Protein AF-A0A512NCM9-F1 (afdb_monomer)

Secondary structure (DSSP, 8-state):
-------HHHHHHHHHHHHHSPP-HHHHHHHHHHHHT------TTSHHHHHHHHHTEEEEEETTEEEEEE---TTT-HHHHHHTSPTT-------HHHHHHHHHHHHHHHTPPPPPGGGTTTTTT-

Sequence (126 aa):
MSTLTTGPSTLASLADRCLVEAPSRALDVEIYCALHGIEDGNDLASPALAEARAKGEMLIVEPGLWGWVEVPPFTGVLKYAKSLLPDGVYTISSDPRIVCAAALRALALTDAPPLPYLSLRSEQWG

Structure (mmCIF, N/CA/C/O backbone):
data_AF-A0A512NCM9-F1
#
_entry.id   AF-A0A512NCM9-F1
#
loop_
_atom_site.group_PDB
_atom_site.id
_atom_site.type_symbol
_atom_site.label_atom_id
_atom_site.label_alt_id
_atom_site.label_comp_id
_atom_site.label_asym_id
_atom_site.label_entity_id
_atom_site.label_seq_id
_atom_site.pdbx_PDB_ins_code
_atom_site.Cartn_x
_atom_site.Cartn_y
_atom_site.Cartn_z
_atom_site.occupancy
_atom_site.B_iso_or_equiv
_atom_site.auth_seq_id
_atom_site.auth_comp_id
_atom_site.auth_asym_id
_atom_site.auth_atom_id
_atom_site.pdbx_PDB_model_num
ATOM 1 N N . MET A 1 1 ? 14.734 -16.802 -7.940 1.00 31.59 1 MET A N 1
ATOM 2 C CA . MET A 1 1 ? 13.265 -16.677 -7.956 1.00 31.59 1 MET A CA 1
ATOM 3 C C . MET A 1 1 ? 12.790 -16.856 -6.531 1.00 31.59 1 MET A C 1
ATOM 5 O O . MET A 1 1 ? 12.636 -17.985 -6.084 1.00 31.59 1 MET A O 1
ATOM 9 N N . SER A 1 2 ? 12.692 -15.760 -5.784 1.00 28.75 2 SER A N 1
ATOM 10 C CA . SER A 1 2 ? 12.104 -15.792 -4.448 1.00 28.75 2 SER A CA 1
ATOM 11 C C . SER A 1 2 ? 10.614 -15.576 -4.628 1.00 28.75 2 SER A C 1
ATOM 13 O O . SER A 1 2 ? 10.197 -14.488 -5.000 1.00 28.75 2 SER A O 1
ATOM 15 N N . THR A 1 3 ? 9.826 -16.623 -4.413 1.00 35.81 3 THR A N 1
ATOM 16 C CA . THR A 1 3 ? 8.384 -16.501 -4.215 1.00 35.81 3 THR A CA 1
ATOM 17 C C . THR A 1 3 ? 8.175 -15.622 -2.986 1.00 35.81 3 THR A C 1
ATOM 19 O O . THR A 1 3 ? 8.351 -16.088 -1.859 1.00 35.81 3 THR A O 1
ATOM 22 N N . LEU A 1 4 ? 7.881 -14.336 -3.184 1.00 43.84 4 LEU A N 1
ATOM 23 C CA . LEU A 1 4 ? 7.370 -13.488 -2.115 1.00 43.84 4 LEU A CA 1
ATOM 24 C C . LEU A 1 4 ? 5.949 -13.962 -1.842 1.00 43.84 4 LEU A C 1
ATOM 26 O O . LEU A 1 4 ? 4.990 -13.540 -2.477 1.00 43.84 4 LEU A O 1
ATOM 30 N N . THR A 1 5 ? 5.854 -14.929 -0.937 1.00 42.22 5 THR A N 1
ATOM 31 C CA . THR A 1 5 ? 4.605 -15.428 -0.389 1.00 42.22 5 THR A CA 1
ATOM 32 C C . THR A 1 5 ? 3.799 -14.225 0.086 1.00 42.22 5 THR A C 1
ATOM 34 O O . THR A 1 5 ? 4.205 -13.520 1.014 1.00 42.22 5 THR A O 1
ATOM 37 N N . THR A 1 6 ? 2.663 -13.974 -0.554 1.00 49.72 6 THR A N 1
ATOM 38 C CA . THR A 1 6 ? 1.621 -13.060 -0.085 1.00 49.72 6 THR A CA 1
ATOM 39 C C . THR A 1 6 ? 0.981 -13.691 1.153 1.00 49.72 6 THR A C 1
ATOM 41 O O . THR A 1 6 ? -0.112 -14.237 1.118 1.00 49.72 6 THR A O 1
ATOM 44 N N . GLY A 1 7 ? 1.750 -13.765 2.238 1.00 52.09 7 GLY A N 1
ATOM 45 C CA . GLY A 1 7 ? 1.312 -14.305 3.513 1.00 52.09 7 GLY A CA 1
ATOM 46 C C . GLY A 1 7 ? 0.788 -13.196 4.426 1.00 52.09 7 GLY A C 1
ATOM 47 O O . GLY A 1 7 ? 1.162 -12.030 4.255 1.00 52.09 7 GLY A O 1
ATOM 48 N N . PRO A 1 8 ? 0.007 -13.542 5.462 1.00 58.00 8 PRO A N 1
ATOM 49 C CA . PRO A 1 8 ? -0.424 -12.604 6.504 1.00 58.00 8 PRO A CA 1
ATOM 50 C C . PRO A 1 8 ? 0.753 -11.872 7.181 1.00 58.00 8 PRO A C 1
ATOM 52 O O . PRO A 1 8 ? 0.603 -10.747 7.662 1.00 58.00 8 PRO A O 1
ATOM 55 N N . SER A 1 9 ? 1.959 -12.455 7.149 1.00 66.50 9 SER A N 1
ATOM 56 C CA . SER A 1 9 ? 3.206 -11.822 7.598 1.00 66.50 9 SER A CA 1
ATOM 57 C C . SER A 1 9 ? 3.593 -10.573 6.793 1.00 66.50 9 SER A C 1
ATOM 59 O O . SER A 1 9 ? 4.146 -9.633 7.364 1.00 66.50 9 SER A O 1
ATOM 61 N N . THR A 1 10 ? 3.283 -10.527 5.496 1.00 86.00 10 THR A N 1
ATOM 62 C CA . THR A 1 10 ? 3.626 -9.404 4.612 1.00 86.00 10 THR A CA 1
ATOM 63 C C . THR A 1 10 ? 2.728 -8.197 4.879 1.00 86.00 10 THR A C 1
ATOM 65 O O . THR A 1 10 ? 3.229 -7.087 5.054 1.00 86.00 10 THR A O 1
ATOM 68 N N . LEU A 1 11 ? 1.410 -8.401 5.002 1.00 92.06 11 LEU A N 1
ATOM 69 C CA . LEU A 1 11 ? 0.463 -7.320 5.310 1.00 92.06 11 LEU A CA 1
ATOM 70 C C . LEU A 1 11 ? 0.702 -6.730 6.708 1.00 92.06 11 LEU A C 1
ATOM 72 O O . LEU A 1 11 ? 0.671 -5.511 6.872 1.00 92.06 11 LEU A O 1
ATOM 76 N N . ALA A 1 12 ? 1.011 -7.572 7.701 1.00 91.81 12 ALA A N 1
ATOM 77 C CA . ALA A 1 12 ? 1.374 -7.105 9.038 1.00 91.81 12 ALA A CA 1
ATOM 78 C C . ALA A 1 12 ? 2.652 -6.245 9.021 1.00 91.81 12 ALA A C 1
ATOM 80 O O . ALA A 1 12 ? 2.682 -5.178 9.633 1.00 91.81 12 ALA A O 1
ATOM 81 N N . SER A 1 13 ? 3.678 -6.658 8.267 1.00 94.50 13 SER A N 1
ATOM 82 C CA . SER A 1 13 ? 4.915 -5.882 8.122 1.00 94.50 13 SER A CA 1
ATOM 83 C C . SER A 1 13 ? 4.686 -4.537 7.421 1.00 94.50 13 SER A C 1
ATOM 85 O O . SER A 1 13 ? 5.215 -3.515 7.861 1.00 94.50 13 SER A O 1
ATOM 87 N N . LEU A 1 14 ? 3.857 -4.500 6.373 1.00 96.38 14 LEU A N 1
ATOM 88 C CA . LEU A 1 14 ? 3.483 -3.252 5.700 1.00 96.38 14 LEU A CA 1
ATOM 89 C C . LEU A 1 14 ? 2.677 -2.326 6.618 1.00 96.38 14 LEU A C 1
ATOM 91 O O . LEU A 1 14 ? 2.897 -1.116 6.612 1.00 96.38 14 LEU A O 1
ATOM 95 N N . ALA A 1 15 ? 1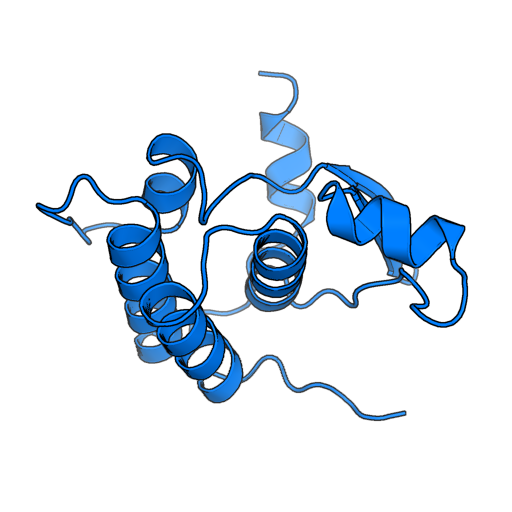.804 -2.882 7.461 1.00 96.25 15 ALA A N 1
ATOM 96 C CA . ALA A 1 15 ? 1.083 -2.098 8.454 1.00 96.25 15 ALA A CA 1
ATOM 97 C C . ALA A 1 15 ? 2.021 -1.411 9.456 1.00 96.25 15 ALA A C 1
ATOM 99 O O . ALA A 1 15 ? 1.804 -0.250 9.802 1.00 96.25 15 ALA A O 1
ATOM 100 N N . ASP A 1 16 ? 3.067 -2.105 9.910 1.00 96.94 16 ASP A N 1
ATOM 101 C CA . ASP A 1 16 ? 4.076 -1.520 10.797 1.00 96.94 16 ASP A CA 1
ATOM 102 C C . ASP A 1 16 ? 4.838 -0.389 10.101 1.00 96.94 16 ASP A C 1
ATOM 104 O O . ASP A 1 16 ? 5.033 0.681 10.682 1.00 96.94 16 ASP A O 1
ATOM 108 N N . ARG A 1 17 ? 5.189 -0.576 8.825 1.00 97.56 17 ARG A N 1
ATOM 109 C CA . ARG A 1 17 ? 5.829 0.467 8.014 1.00 97.56 17 ARG A CA 1
ATOM 110 C C . ARG A 1 17 ? 4.949 1.700 7.849 1.00 97.56 17 ARG A C 1
ATOM 112 O O . ARG A 1 17 ? 5.459 2.805 8.003 1.00 97.56 17 ARG A O 1
ATOM 119 N N . CYS A 1 18 ? 3.635 1.552 7.657 1.00 97.50 18 CYS A N 1
ATOM 120 C CA . CYS A 1 18 ? 2.718 2.698 7.627 1.00 97.50 18 CYS A CA 1
ATOM 121 C C . CYS A 1 18 ? 2.798 3.562 8.899 1.00 97.50 18 CYS A C 1
ATOM 123 O O . CYS A 1 18 ? 2.633 4.776 8.816 1.00 97.50 18 CYS A O 1
ATOM 125 N N . LEU A 1 19 ? 3.050 2.970 10.072 1.00 97.00 19 LEU A N 1
ATOM 126 C CA . LEU A 1 19 ? 3.119 3.705 11.341 1.00 97.00 19 LEU A CA 1
ATOM 127 C C . LEU A 1 19 ? 4.459 4.422 11.558 1.00 97.00 19 LEU A C 1
ATOM 129 O O . LEU A 1 19 ? 4.499 5.426 12.272 1.00 97.00 19 LEU A O 1
ATOM 133 N N . VAL A 1 20 ? 5.543 3.913 10.970 1.00 96.69 20 VAL A N 1
ATOM 134 C CA . VAL A 1 20 ? 6.912 4.397 11.217 1.00 96.69 20 VAL A CA 1
ATOM 135 C C . VAL A 1 20 ? 7.416 5.297 10.089 1.00 96.69 20 VAL A C 1
ATOM 137 O O . VAL A 1 20 ? 8.110 6.280 10.347 1.00 96.69 20 VAL A O 1
ATOM 140 N N . GLU A 1 21 ? 7.064 4.992 8.842 1.00 95.12 21 GLU A N 1
ATOM 141 C CA . GLU A 1 21 ? 7.526 5.717 7.662 1.00 95.12 21 GLU A CA 1
ATOM 142 C C . GLU A 1 21 ? 6.665 6.960 7.377 1.00 95.12 21 GLU A C 1
ATOM 144 O O . GLU A 1 21 ? 5.501 7.087 7.786 1.00 95.12 21 GLU A O 1
ATOM 149 N N . ALA A 1 22 ? 7.251 7.919 6.658 1.00 96.06 22 ALA A N 1
ATOM 150 C CA . ALA A 1 22 ? 6.487 9.005 6.059 1.00 96.06 22 ALA A CA 1
ATOM 151 C C . ALA A 1 22 ? 5.606 8.459 4.916 1.00 96.06 22 ALA A C 1
ATOM 153 O O . ALA A 1 22 ? 5.969 7.451 4.305 1.00 96.06 22 ALA A O 1
ATOM 154 N N . PRO A 1 23 ? 4.479 9.120 4.584 1.00 96.25 23 PRO A N 1
ATOM 155 C CA . PRO A 1 23 ? 3.698 8.756 3.406 1.00 96.25 23 PRO A CA 1
ATOM 156 C C . PRO A 1 23 ? 4.584 8.707 2.160 1.00 96.25 23 PRO A C 1
ATOM 158 O O . PRO A 1 23 ? 5.333 9.651 1.898 1.00 96.25 23 PRO A O 1
ATOM 161 N N . SER A 1 24 ? 4.505 7.624 1.388 1.00 97.06 24 SER A N 1
ATOM 162 C CA . SER A 1 24 ? 5.280 7.499 0.157 1.00 97.06 24 SER A CA 1
ATOM 163 C C . SER A 1 24 ? 4.557 6.652 -0.879 1.00 97.06 24 SER A C 1
ATOM 165 O O . SER A 1 24 ? 3.921 5.645 -0.571 1.00 97.06 24 SER A O 1
ATOM 167 N N . ARG A 1 25 ? 4.711 7.052 -2.141 1.00 97.62 25 ARG A N 1
ATOM 168 C CA . ARG A 1 25 ? 4.102 6.363 -3.280 1.00 97.62 25 ARG A CA 1
ATOM 169 C C . ARG A 1 25 ? 4.719 4.990 -3.525 1.00 97.62 25 ARG A C 1
ATOM 171 O O . ARG A 1 25 ? 4.020 4.074 -3.934 1.00 97.62 25 ARG A O 1
ATOM 178 N N . ALA A 1 26 ? 6.003 4.833 -3.205 1.00 96.00 26 ALA A N 1
ATOM 179 C CA . ALA A 1 26 ? 6.677 3.543 -3.271 1.00 96.00 26 ALA A CA 1
ATOM 180 C C . ALA A 1 26 ? 6.085 2.538 -2.270 1.00 96.00 26 ALA A C 1
ATOM 182 O O . ALA A 1 26 ? 5.896 1.379 -2.628 1.00 96.00 26 ALA A O 1
ATOM 183 N N . LEU A 1 27 ? 5.748 2.983 -1.052 1.00 96.44 27 LEU A N 1
ATOM 184 C CA . LEU A 1 27 ? 5.058 2.145 -0.069 1.00 96.44 27 LEU A CA 1
ATOM 185 C C . LEU A 1 27 ? 3.624 1.826 -0.517 1.00 96.44 27 LEU A C 1
ATOM 187 O O . LEU A 1 27 ? 3.178 0.695 -0.343 1.00 96.44 27 LEU A O 1
ATOM 191 N N . ASP A 1 28 ? 2.923 2.779 -1.142 1.00 97.50 28 ASP A N 1
ATOM 192 C CA . ASP A 1 28 ? 1.593 2.521 -1.710 1.00 97.50 28 ASP A CA 1
ATOM 193 C C . ASP A 1 28 ? 1.635 1.402 -2.768 1.00 97.50 28 ASP A C 1
ATOM 195 O O . ASP A 1 28 ? 0.760 0.537 -2.766 1.00 97.50 28 ASP A O 1
ATOM 199 N N . VAL A 1 29 ? 2.663 1.379 -3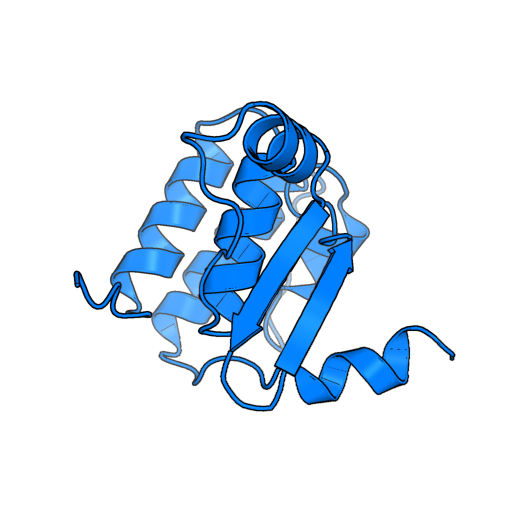.631 1.00 95.38 29 VAL A N 1
ATOM 200 C CA . VAL A 1 29 ? 2.884 0.306 -4.624 1.00 95.38 29 VAL A CA 1
ATOM 201 C C . VAL A 1 29 ? 3.071 -1.046 -3.939 1.00 95.38 29 VAL A C 1
ATOM 203 O O . VAL A 1 29 ? 2.408 -2.009 -4.308 1.00 95.38 29 VAL A O 1
ATOM 206 N N . GLU A 1 30 ? 3.900 -1.125 -2.898 1.00 95.06 30 GLU A N 1
ATOM 207 C CA . GLU A 1 30 ? 4.105 -2.382 -2.161 1.00 95.06 30 GLU A CA 1
ATOM 208 C C . GLU A 1 30 ? 2.819 -2.897 -1.508 1.00 95.06 30 GLU A C 1
ATOM 210 O O . GLU A 1 30 ? 2.546 -4.099 -1.526 1.00 95.06 30 GLU A O 1
ATOM 215 N N . ILE A 1 31 ? 2.008 -1.985 -0.967 1.00 95.00 31 ILE A N 1
ATOM 216 C CA . ILE A 1 31 ? 0.689 -2.300 -0.417 1.00 95.00 31 ILE A CA 1
ATOM 217 C C . ILE A 1 31 ? -0.231 -2.841 -1.509 1.00 95.00 31 ILE A C 1
ATOM 219 O O . ILE A 1 31 ? -0.860 -3.878 -1.314 1.00 95.00 31 ILE A O 1
ATOM 223 N N . TYR A 1 32 ? -0.282 -2.180 -2.663 1.00 93.06 32 TYR A N 1
ATOM 224 C CA . TYR A 1 32 ? -1.098 -2.612 -3.792 1.00 93.06 32 TYR A CA 1
ATOM 225 C C . TYR A 1 32 ? -0.715 -4.016 -4.269 1.00 93.06 32 TYR A C 1
ATOM 227 O O . TYR A 1 32 ? -1.581 -4.883 -4.387 1.00 93.06 32 TYR A O 1
ATOM 235 N N . CYS A 1 33 ? 0.583 -4.275 -4.447 1.00 91.06 33 CYS A N 1
ATOM 236 C CA . CYS A 1 33 ? 1.094 -5.595 -4.803 1.00 91.06 33 CYS A CA 1
ATOM 237 C C . CYS A 1 33 ? 0.666 -6.665 -3.795 1.00 91.06 33 CYS A C 1
ATOM 239 O O . CYS A 1 33 ? 0.135 -7.708 -4.177 1.00 91.06 33 CYS A O 1
ATOM 241 N N . ALA A 1 34 ? 0.839 -6.393 -2.497 1.00 91.50 34 ALA A N 1
ATOM 242 C CA . ALA A 1 34 ? 0.489 -7.337 -1.440 1.00 91.50 34 ALA A CA 1
ATOM 243 C C . ALA A 1 34 ? -1.021 -7.617 -1.361 1.00 91.50 34 ALA A C 1
ATOM 245 O O . ALA A 1 34 ? -1.418 -8.751 -1.111 1.00 91.50 34 ALA A O 1
ATOM 246 N N . LEU A 1 35 ? -1.869 -6.613 -1.591 1.00 90.12 35 LEU A N 1
ATOM 247 C CA . LEU A 1 35 ? -3.327 -6.774 -1.578 1.00 90.12 35 LEU A CA 1
ATOM 248 C C . LEU A 1 35 ? -3.842 -7.608 -2.753 1.00 90.12 35 LEU A C 1
ATOM 250 O O . LEU A 1 35 ? -4.805 -8.360 -2.600 1.00 90.12 35 LEU A O 1
ATOM 254 N N . HIS A 1 36 ? -3.213 -7.462 -3.917 1.00 86.19 36 HIS A N 1
ATOM 255 C CA . HIS A 1 36 ? -3.639 -8.118 -5.152 1.00 86.19 36 HIS A CA 1
ATOM 256 C C . HIS A 1 36 ? -2.888 -9.416 -5.453 1.00 86.19 36 HIS A C 1
ATOM 258 O O . HIS A 1 36 ? -3.289 -10.153 -6.349 1.00 86.19 36 HIS A O 1
ATOM 264 N N . GLY A 1 37 ? -1.832 -9.724 -4.695 1.00 85.19 37 GLY A N 1
ATOM 265 C CA . GLY A 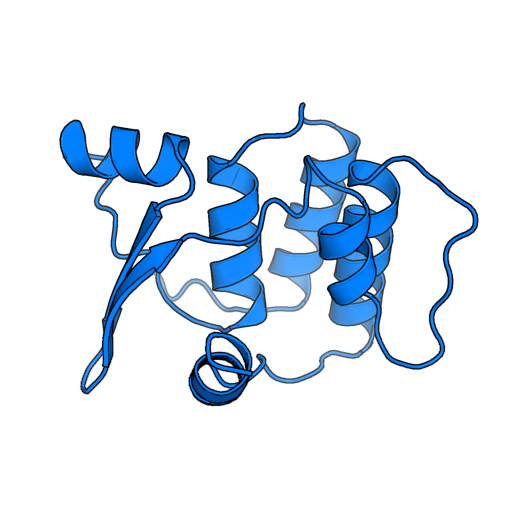1 37 ? -0.996 -10.897 -4.941 1.00 85.19 37 GLY A CA 1
ATOM 266 C C . GLY A 1 37 ? -0.240 -10.818 -6.265 1.00 85.19 37 GLY A C 1
ATOM 267 O O . GLY A 1 37 ? 0.045 -11.860 -6.846 1.00 85.19 37 GLY A O 1
ATOM 268 N N . ILE A 1 38 ? 0.059 -9.599 -6.721 1.00 85.75 38 ILE A N 1
ATOM 269 C CA . ILE A 1 38 ? 0.750 -9.329 -7.985 1.00 85.75 38 ILE A CA 1
ATOM 270 C C . ILE A 1 38 ? 2.203 -8.933 -7.738 1.00 85.75 38 ILE A C 1
ATOM 272 O O . ILE A 1 38 ? 2.536 -8.343 -6.705 1.00 85.75 38 ILE A O 1
ATOM 276 N N . GLU A 1 39 ? 3.072 -9.252 -8.691 1.00 87.31 39 GLU A N 1
ATOM 277 C CA . GLU A 1 39 ? 4.484 -8.874 -8.631 1.00 87.31 39 GLU A CA 1
ATOM 278 C C . GLU A 1 39 ? 4.702 -7.441 -9.145 1.00 87.31 39 GLU A C 1
ATOM 280 O O . GLU A 1 39 ? 4.151 -7.040 -10.173 1.00 87.31 39 GLU A O 1
ATOM 285 N N . ASP A 1 40 ? 5.529 -6.669 -8.432 1.00 90.00 40 ASP A N 1
ATOM 286 C CA . ASP A 1 40 ? 5.998 -5.360 -8.897 1.00 90.00 40 ASP A CA 1
ATOM 287 C C . ASP A 1 40 ? 6.991 -5.560 -10.049 1.00 90.00 40 ASP A C 1
ATOM 289 O O . ASP A 1 40 ? 8.132 -5.973 -9.838 1.00 90.00 40 ASP A O 1
ATOM 293 N N . GLY A 1 41 ? 6.560 -5.271 -11.276 1.00 90.06 41 GLY A N 1
ATOM 294 C CA . GLY A 1 41 ? 7.393 -5.378 -12.468 1.00 90.06 41 GLY A CA 1
ATOM 295 C C . GLY A 1 41 ? 8.406 -4.242 -12.634 1.00 90.06 41 GLY A C 1
ATOM 296 O O . GLY A 1 41 ? 9.157 -4.245 -13.615 1.00 90.06 41 GLY A O 1
ATOM 297 N N . ASN A 1 42 ? 8.447 -3.259 -11.729 1.00 91.25 42 ASN A N 1
ATOM 298 C CA . ASN A 1 42 ? 9.444 -2.197 -11.767 1.00 91.25 42 ASN A CA 1
ATOM 299 C C . ASN A 1 42 ? 10.803 -2.730 -11.289 1.00 91.25 42 ASN A C 1
ATOM 301 O O . ASN A 1 42 ? 11.101 -2.752 -10.095 1.00 91.25 42 ASN A O 1
ATOM 305 N N . ASP A 1 43 ? 11.679 -3.088 -12.230 1.00 90.00 43 ASP A N 1
ATOM 306 C CA . ASP A 1 43 ? 13.075 -3.395 -11.911 1.00 90.00 43 ASP A CA 1
ATOM 307 C C . ASP A 1 43 ? 13.798 -2.148 -11.376 1.00 90.00 43 ASP A C 1
ATOM 309 O O . ASP A 1 43 ? 14.095 -1.206 -12.115 1.00 90.00 43 ASP A O 1
ATOM 313 N N . LEU A 1 44 ? 14.118 -2.160 -10.080 1.00 89.44 44 LEU A N 1
ATOM 314 C CA . LEU A 1 44 ? 14.770 -1.046 -9.389 1.00 89.44 44 LEU A CA 1
ATOM 315 C C . LEU A 1 44 ? 16.222 -0.816 -9.835 1.00 89.44 44 LEU A C 1
ATOM 317 O O . LEU A 1 44 ? 16.790 0.228 -9.514 1.00 89.44 44 LEU A O 1
ATOM 321 N N . ALA A 1 45 ? 16.826 -1.746 -10.584 1.00 93.38 45 ALA A N 1
ATOM 322 C CA . ALA A 1 45 ? 18.109 -1.508 -11.240 1.00 93.38 45 ALA A CA 1
ATOM 323 C C . ALA A 1 45 ? 17.988 -0.514 -12.410 1.00 93.38 45 ALA A C 1
ATOM 325 O O . ALA A 1 45 ? 18.980 0.107 -12.795 1.00 93.38 45 ALA A O 1
ATOM 326 N N . SER A 1 46 ? 16.782 -0.329 -12.960 1.00 95.19 46 SER A N 1
ATOM 327 C CA . SER A 1 46 ? 16.487 0.684 -13.970 1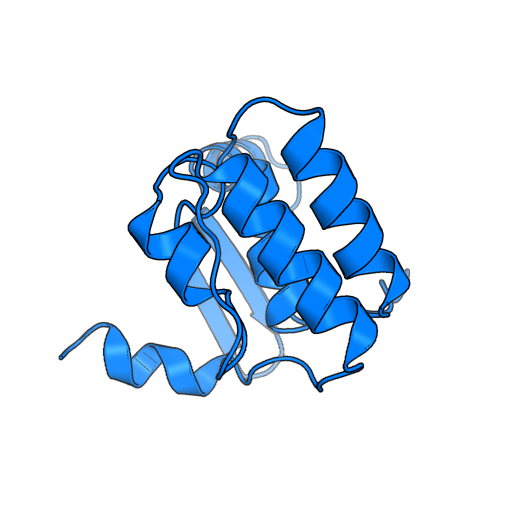.00 95.19 46 SER A CA 1
ATOM 328 C C . SER A 1 46 ? 16.087 2.007 -13.305 1.00 95.19 46 SER A C 1
ATOM 330 O O . SER A 1 46 ? 15.035 2.072 -12.663 1.00 95.19 46 SER A O 1
ATOM 332 N N . PRO A 1 47 ? 16.844 3.107 -13.503 1.00 95.75 47 PRO A N 1
ATOM 333 C CA . PRO A 1 47 ? 16.512 4.402 -12.909 1.00 95.75 47 PRO A CA 1
ATOM 334 C C . PRO A 1 47 ? 15.114 4.905 -13.284 1.00 95.75 47 PRO A C 1
ATOM 336 O O . PRO A 1 47 ? 14.418 5.469 -12.446 1.00 95.75 47 PRO A O 1
ATOM 339 N N . ALA A 1 48 ? 14.679 4.656 -14.523 1.00 95.31 48 ALA A N 1
ATOM 340 C CA . ALA A 1 48 ? 13.363 5.075 -14.996 1.00 95.31 48 ALA A CA 1
ATOM 341 C C . ALA A 1 48 ? 12.223 4.318 -14.292 1.00 95.31 48 ALA A C 1
ATOM 343 O O . ALA A 1 48 ? 11.210 4.918 -13.941 1.00 95.31 48 ALA A O 1
ATOM 344 N N . LEU A 1 49 ? 12.390 3.013 -14.051 1.00 94.19 49 LEU A N 1
ATOM 345 C CA . LEU A 1 49 ? 11.378 2.203 -13.363 1.00 94.19 49 LEU A CA 1
ATOM 346 C C . LEU A 1 49 ? 11.372 2.470 -11.853 1.00 94.19 49 LEU A C 1
ATOM 348 O O . LEU A 1 49 ? 10.303 2.499 -11.238 1.00 94.19 49 LEU A O 1
ATOM 352 N N . ALA A 1 50 ? 12.540 2.739 -11.265 1.00 94.12 50 ALA A N 1
ATOM 353 C CA . ALA A 1 50 ? 12.643 3.206 -9.8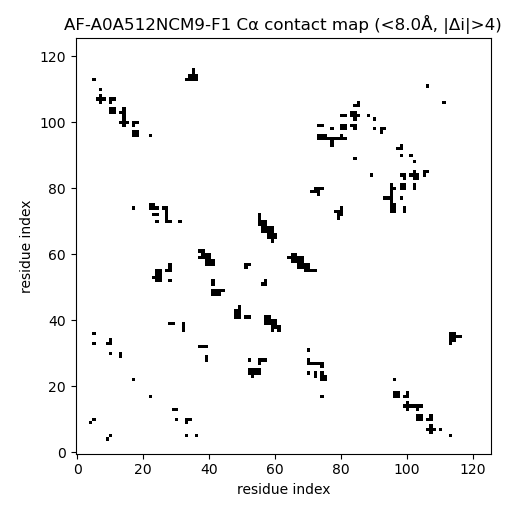87 1.00 94.12 50 ALA A CA 1
ATOM 354 C C . ALA A 1 50 ? 11.928 4.557 -9.698 1.00 94.12 50 ALA A C 1
ATOM 356 O O . ALA A 1 50 ? 11.185 4.737 -8.732 1.00 94.12 50 ALA A O 1
ATOM 357 N N . GLU A 1 51 ? 12.098 5.491 -10.640 1.00 96.25 51 GLU A N 1
ATOM 358 C CA . GLU A 1 51 ? 11.398 6.778 -10.626 1.00 96.25 51 GLU A CA 1
ATOM 359 C C . GLU A 1 51 ? 9.880 6.613 -10.797 1.00 96.25 51 GLU A C 1
ATOM 361 O O . GLU A 1 51 ? 9.117 7.240 -10.061 1.00 96.25 51 GLU A O 1
ATOM 366 N N . ALA A 1 52 ? 9.434 5.746 -11.711 1.00 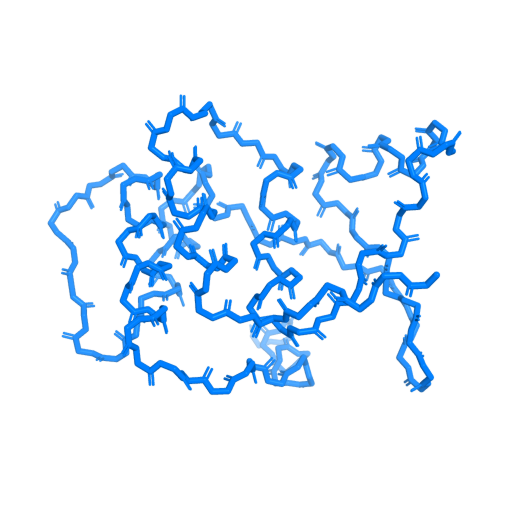95.31 52 ALA A N 1
ATOM 367 C CA . ALA A 1 52 ? 8.016 5.433 -11.894 1.00 95.31 52 ALA A CA 1
ATOM 368 C C . ALA A 1 52 ? 7.387 4.914 -10.585 1.00 95.31 52 ALA A C 1
ATOM 370 O O . ALA A 1 52 ? 6.388 5.458 -10.104 1.00 95.31 52 ALA A O 1
ATOM 371 N N . ARG A 1 53 ? 8.046 3.965 -9.906 1.00 95.38 53 ARG A N 1
ATOM 372 C CA . ARG A 1 53 ? 7.587 3.462 -8.600 1.00 95.38 53 ARG A CA 1
ATOM 373 C C . ARG A 1 53 ? 7.536 4.567 -7.547 1.00 95.38 53 ARG A C 1
ATOM 375 O O . ARG A 1 53 ? 6.584 4.644 -6.774 1.00 95.38 53 ARG A O 1
ATOM 382 N N . ALA A 1 54 ? 8.527 5.459 -7.527 1.00 95.56 54 ALA A N 1
ATOM 383 C CA . ALA A 1 54 ? 8.552 6.600 -6.612 1.00 95.56 54 ALA A CA 1
ATOM 384 C C . ALA A 1 54 ? 7.419 7.616 -6.867 1.00 95.56 54 ALA A C 1
ATOM 386 O O . ALA A 1 54 ? 7.074 8.377 -5.963 1.00 95.56 54 ALA A O 1
ATOM 387 N N . LYS A 1 55 ? 6.811 7.614 -8.061 1.00 96.81 55 LYS A N 1
ATOM 388 C CA . LYS A 1 55 ? 5.600 8.386 -8.401 1.00 96.81 55 LYS A CA 1
ATOM 389 C C . LYS A 1 55 ? 4.299 7.620 -8.122 1.00 96.81 55 LYS A C 1
ATOM 391 O O . LYS A 1 55 ? 3.228 8.225 -8.047 1.00 96.81 55 LYS A O 1
ATOM 396 N N . GLY A 1 56 ? 4.397 6.318 -7.860 1.00 94.44 56 GLY A N 1
ATOM 397 C CA . GLY A 1 56 ? 3.263 5.423 -7.633 1.00 94.44 56 GLY A CA 1
ATOM 398 C C . GLY A 1 56 ? 2.743 4.782 -8.915 1.00 94.44 56 GLY A C 1
ATOM 399 O O . GLY A 1 56 ? 1.581 4.390 -8.967 1.00 94.44 56 GLY A O 1
ATOM 400 N N . GLU A 1 57 ? 3.586 4.708 -9.942 1.00 95.75 57 GLU A N 1
ATOM 401 C CA . GLU A 1 57 ? 3.325 3.988 -11.182 1.00 95.75 57 GLU A CA 1
ATOM 402 C C . GLU A 1 57 ? 3.969 2.602 -11.098 1.00 95.75 57 GLU A C 1
ATOM 404 O O . GLU A 1 57 ? 5.173 2.467 -10.858 1.00 95.75 57 GLU A O 1
ATOM 409 N N . MET A 1 58 ? 3.159 1.572 -11.308 1.00 93.38 58 MET A N 1
ATOM 410 C CA . MET A 1 58 ? 3.571 0.177 -11.229 1.00 93.38 58 MET A CA 1
ATOM 411 C C . MET A 1 58 ? 3.321 -0.514 -12.569 1.00 93.38 58 MET A C 1
ATOM 413 O O . MET A 1 58 ? 2.237 -0.408 -13.147 1.00 93.38 58 MET A O 1
ATOM 417 N N . LEU A 1 59 ? 4.327 -1.230 -13.052 1.00 91.44 59 LEU A N 1
ATOM 418 C CA . LEU A 1 59 ? 4.261 -2.081 -14.224 1.00 91.44 59 LEU A CA 1
ATOM 419 C C . LEU A 1 59 ? 3.869 -3.491 -13.785 1.00 91.44 59 LEU A C 1
ATOM 421 O O . LEU A 1 59 ? 4.577 -4.122 -13.009 1.00 91.44 59 LEU A O 1
ATOM 425 N N . ILE A 1 60 ? 2.771 -4.009 -14.321 1.00 88.25 60 ILE A N 1
ATOM 426 C CA . ILE A 1 60 ? 2.382 -5.407 -14.136 1.00 88.25 60 ILE A CA 1
ATOM 427 C C . ILE A 1 60 ? 2.984 -6.222 -15.271 1.00 88.25 60 ILE A C 1
ATOM 429 O O . ILE A 1 60 ? 2.798 -5.874 -16.440 1.00 88.25 60 ILE A O 1
ATOM 433 N N . VAL A 1 61 ? 3.685 -7.307 -14.934 1.00 83.88 61 VAL A N 1
ATOM 434 C CA . VAL A 1 61 ? 4.298 -8.229 -15.901 1.00 83.88 61 VAL A CA 1
ATOM 435 C C . VAL A 1 61 ? 3.890 -9.664 -15.572 1.00 83.88 61 VAL A C 1
ATOM 437 O O . VAL A 1 61 ? 4.697 -10.475 -15.131 1.00 83.88 61 VAL A O 1
ATOM 440 N N . GLU A 1 62 ? 2.619 -9.988 -15.806 1.00 78.50 62 GLU A N 1
ATOM 441 C CA . GLU A 1 62 ? 2.074 -11.329 -15.584 1.00 78.50 62 GLU A CA 1
ATOM 442 C C . GLU A 1 62 ? 1.555 -11.955 -16.891 1.00 78.50 62 GLU A C 1
ATOM 444 O O . GLU A 1 62 ? 1.129 -11.248 -17.813 1.00 78.50 62 GLU A O 1
ATOM 449 N N . PRO A 1 63 ? 1.560 -13.295 -17.023 1.00 76.19 63 PRO A N 1
ATOM 450 C CA . PRO A 1 63 ? 0.977 -13.962 -18.182 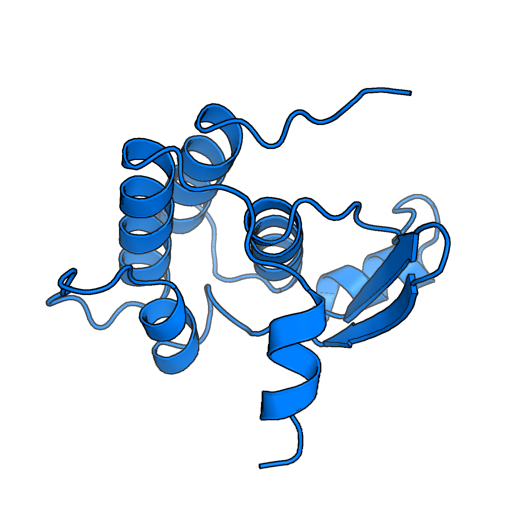1.00 76.19 63 PRO A CA 1
ATOM 451 C C . PRO A 1 63 ? -0.499 -13.580 -18.377 1.00 76.19 63 PRO A C 1
ATOM 453 O O . PRO A 1 63 ? -1.357 -13.921 -17.569 1.00 76.19 63 PRO A O 1
ATOM 456 N N . GLY A 1 64 ? -0.806 -12.885 -19.475 1.00 74.56 64 GLY A N 1
ATOM 457 C CA . GLY A 1 64 ? -2.167 -12.425 -19.784 1.00 74.56 64 GLY A CA 1
ATOM 458 C C . GLY A 1 64 ? -2.560 -11.087 -19.148 1.00 74.56 64 GLY A C 1
ATOM 459 O O . GLY A 1 64 ? -3.652 -10.593 -19.433 1.00 74.56 64 GLY A O 1
ATOM 460 N N . LEU A 1 65 ? -1.675 -10.467 -18.361 1.00 74.00 65 LEU A N 1
ATOM 461 C CA . LEU A 1 65 ? -1.882 -9.153 -17.766 1.00 74.00 65 LEU A CA 1
ATOM 462 C C . LEU A 1 65 ? -0.592 -8.325 -17.846 1.00 74.00 65 LEU A C 1
ATOM 464 O O . LEU A 1 65 ? 0.349 -8.515 -17.082 1.00 74.00 65 LEU A O 1
ATOM 468 N N . TRP A 1 66 ? -0.564 -7.387 -18.791 1.00 82.81 66 TRP A N 1
ATOM 469 C CA . TRP A 1 66 ? 0.563 -6.480 -18.986 1.00 82.81 66 TRP A CA 1
ATOM 470 C C . TRP A 1 66 ? 0.069 -5.044 -19.106 1.00 82.81 66 TRP A C 1
ATOM 472 O O . TRP A 1 66 ? -0.835 -4.760 -19.898 1.00 82.81 66 TRP A O 1
ATOM 482 N N . GLY A 1 67 ? 0.646 -4.138 -18.319 1.00 87.94 67 GLY A N 1
ATOM 483 C CA . GLY A 1 67 ? 0.271 -2.731 -18.366 1.00 87.94 67 GLY A CA 1
ATOM 484 C C . GLY A 1 67 ? 0.732 -1.922 -17.164 1.00 87.94 67 GLY A C 1
ATOM 485 O O . GLY A 1 67 ? 1.240 -2.460 -16.183 1.00 87.94 67 GLY A O 1
ATOM 486 N N . TRP A 1 68 ? 0.534 -0.613 -17.273 1.00 91.38 68 TRP A N 1
ATOM 487 C CA . TRP A 1 68 ? 0.822 0.351 -16.219 1.00 91.38 68 TRP A CA 1
ATOM 488 C C . TRP A 1 68 ? -0.413 0.624 -15.372 1.00 91.38 68 TRP A C 1
ATOM 490 O O . TRP A 1 68 ? -1.524 0.729 -15.897 1.00 91.38 68 TRP A O 1
ATOM 500 N N . VAL A 1 69 ? -0.190 0.786 -14.073 1.00 91.06 69 VAL A N 1
ATOM 501 C CA . VAL A 1 69 ? -1.209 1.142 -13.090 1.00 91.06 69 VAL A CA 1
ATOM 502 C C . VAL A 1 69 ? -0.716 2.312 -12.263 1.00 91.06 69 VAL A C 1
ATOM 504 O O . VAL A 1 69 ? 0.385 2.277 -11.716 1.00 91.06 69 VAL A O 1
ATOM 507 N N . GLU A 1 70 ? -1.559 3.331 -12.135 1.00 94.06 70 GLU A N 1
ATOM 508 C CA . GLU A 1 70 ? -1.386 4.346 -11.106 1.00 94.06 70 GLU A CA 1
ATOM 509 C C . GLU A 1 70 ? -2.003 3.831 -9.803 1.00 94.06 70 GLU A C 1
ATOM 511 O O . GLU A 1 70 ? -3.215 3.627 -9.691 1.00 94.06 70 GLU A O 1
ATOM 516 N N . VAL A 1 71 ? -1.154 3.587 -8.813 1.00 94.06 71 VAL A N 1
ATOM 517 C CA . VAL A 1 71 ? -1.563 2.998 -7.541 1.00 94.06 71 VAL A CA 1
ATOM 518 C C . VAL A 1 71 ? -2.250 4.046 -6.662 1.00 94.06 71 VAL A C 1
ATOM 520 O O . VAL A 1 71 ? -1.708 5.136 -6.493 1.00 94.06 71 VAL A O 1
ATOM 523 N N . PRO A 1 72 ? -3.397 3.772 -6.020 1.00 95.62 72 PRO A N 1
ATOM 524 C CA . PRO A 1 72 ? -4.023 4.750 -5.132 1.00 95.62 72 PRO A CA 1
ATOM 525 C C . PRO A 1 72 ? -3.103 5.195 -3.971 1.00 95.62 72 PRO A C 1
ATOM 527 O O . PRO A 1 72 ? -2.385 4.372 -3.408 1.00 95.62 72 PRO A O 1
ATOM 530 N N . PRO A 1 73 ? -3.093 6.484 -3.573 1.00 96.69 73 PRO A N 1
ATOM 531 C CA . PRO A 1 73 ? -2.243 6.983 -2.487 1.00 96.69 73 PRO A CA 1
ATOM 532 C C . PRO A 1 73 ? -2.771 6.638 -1.090 1.00 96.69 73 PRO A C 1
ATOM 534 O O . PRO A 1 73 ? -3.239 7.510 -0.354 1.00 96.69 73 PRO A O 1
ATOM 537 N N . PHE A 1 74 ? -2.696 5.357 -0.722 1.00 97.00 74 PHE A N 1
ATOM 538 C CA . PHE A 1 74 ? -3.196 4.810 0.544 1.00 97.00 74 PHE A CA 1
ATOM 539 C C . PHE A 1 74 ? -2.598 5.492 1.778 1.00 97.00 74 PHE A C 1
ATOM 541 O O . PHE A 1 74 ? -3.319 5.841 2.708 1.00 97.00 74 PHE A O 1
ATOM 548 N N . THR A 1 75 ? -1.291 5.734 1.780 1.00 97.56 75 THR A N 1
ATOM 549 C CA . THR A 1 75 ? -0.575 6.323 2.920 1.00 97.56 75 THR A CA 1
ATOM 550 C C . THR A 1 75 ? -0.679 7.846 2.974 1.00 97.56 75 THR A C 1
ATOM 552 O O . THR A 1 75 ? -0.468 8.437 4.033 1.00 97.56 75 THR A O 1
ATOM 555 N N . GLY A 1 76 ? -1.012 8.492 1.852 1.00 96.81 76 GLY A N 1
ATOM 556 C CA . GLY A 1 76 ? -1.061 9.952 1.730 1.00 96.81 76 GLY A CA 1
ATOM 557 C C . GLY A 1 76 ? -2.463 10.557 1.780 1.00 96.81 76 GLY A C 1
ATOM 558 O O . GLY A 1 76 ? -2.605 11.739 2.089 1.00 96.81 76 GLY A O 1
ATOM 559 N N . VAL A 1 77 ? -3.513 9.786 1.476 1.00 97.31 77 VAL A N 1
ATOM 560 C CA . VAL A 1 77 ? -4.863 10.330 1.273 1.00 97.31 77 VAL A CA 1
ATOM 561 C C . VAL A 1 77 ? -5.925 9.457 1.944 1.00 97.31 77 VAL A C 1
ATOM 563 O O . VAL A 1 77 ? -6.148 8.300 1.587 1.00 97.31 77 VAL A O 1
ATOM 566 N N . LEU A 1 78 ? -6.676 10.064 2.869 1.00 96.06 78 LEU A N 1
ATOM 567 C CA . LEU A 1 78 ? -7.605 9.363 3.764 1.00 96.06 78 LEU A CA 1
ATOM 568 C C . LEU A 1 78 ? -8.693 8.565 3.033 1.00 96.06 78 LEU A C 1
ATOM 570 O O . LEU A 1 78 ? -9.072 7.495 3.500 1.00 96.06 78 LEU A O 1
ATOM 574 N N . LYS A 1 79 ? -9.207 9.067 1.900 1.00 95.31 79 LYS A N 1
ATOM 575 C CA . LYS A 1 79 ? -10.267 8.371 1.147 1.00 95.31 79 LYS A CA 1
ATOM 576 C C . LYS A 1 79 ? -9.805 6.999 0.641 1.00 95.31 79 LYS A C 1
ATOM 578 O O . LYS A 1 79 ? -10.576 6.053 0.707 1.00 95.31 79 LYS A O 1
ATOM 583 N N . TYR A 1 80 ? -8.548 6.894 0.203 1.00 95.50 80 TYR A N 1
ATOM 584 C CA . TYR A 1 80 ? -7.976 5.639 -0.282 1.00 95.50 80 TYR A CA 1
ATOM 585 C C . TYR A 1 80 ? -7.538 4.747 0.882 1.00 95.50 80 TYR A C 1
ATOM 587 O O . TYR A 1 80 ? -7.744 3.545 0.832 1.00 95.50 80 TYR A O 1
ATOM 595 N N . ALA A 1 81 ? -7.029 5.312 1.982 1.00 95.88 81 ALA A N 1
ATOM 596 C CA . ALA A 1 81 ? -6.787 4.526 3.196 1.00 95.88 81 ALA A CA 1
ATOM 597 C C . ALA A 1 81 ? -8.070 3.830 3.690 1.00 95.88 81 ALA A C 1
ATOM 599 O O . ALA A 1 81 ? -8.054 2.660 4.057 1.00 95.88 81 ALA A O 1
ATOM 600 N N . LYS A 1 82 ? -9.202 4.548 3.673 1.00 93.69 82 LYS A N 1
ATOM 601 C CA . LYS A 1 82 ? -10.504 4.015 4.094 1.00 93.69 82 LYS A CA 1
ATOM 602 C C . LYS A 1 82 ? -11.055 2.947 3.155 1.00 93.69 82 LYS A C 1
ATOM 604 O O . LYS A 1 82 ? -11.742 2.061 3.643 1.00 93.69 82 LYS A O 1
ATOM 609 N N . SER A 1 83 ? -10.755 3.001 1.855 1.00 92.38 83 SER A N 1
ATOM 610 C CA . SER A 1 83 ? -11.201 1.962 0.916 1.00 92.38 83 SER A CA 1
ATOM 611 C C . SER A 1 83 ? -10.513 0.614 1.142 1.00 92.38 83 SER A C 1
ATOM 613 O O . SER A 1 83 ? -10.947 -0.377 0.574 1.00 92.38 83 SER A O 1
ATOM 615 N N . LEU A 1 84 ? -9.453 0.567 1.958 1.00 92.31 84 LEU A N 1
ATOM 616 C CA . LEU A 1 84 ? -8.808 -0.681 2.373 1.00 92.31 84 LEU A CA 1
ATOM 617 C C . LEU A 1 84 ? -9.482 -1.342 3.582 1.00 92.31 84 LEU A C 1
ATOM 619 O O . LEU A 1 84 ? -9.149 -2.480 3.909 1.00 92.31 84 LEU A O 1
ATOM 623 N N . LEU A 1 85 ? -10.366 -0.637 4.297 1.00 91.50 85 LEU A N 1
ATOM 624 C CA . LEU A 1 85 ? -11.003 -1.190 5.489 1.00 91.50 85 LEU A CA 1
ATOM 625 C C . LEU A 1 85 ? -11.938 -2.339 5.089 1.00 91.50 85 LEU A C 1
ATOM 627 O O . LEU A 1 85 ? -12.806 -2.129 4.242 1.00 91.50 85 LEU A O 1
ATOM 631 N N . PRO A 1 86 ? -11.804 -3.527 5.707 1.00 87.81 86 PRO A N 1
ATOM 632 C CA . PRO A 1 86 ? -12.762 -4.603 5.498 1.00 87.81 86 PRO A CA 1
ATOM 633 C C . PRO A 1 86 ? -14.178 -4.184 5.905 1.00 87.81 86 PRO A C 1
ATOM 635 O O . PRO A 1 86 ? -14.357 -3.332 6.783 1.00 87.81 86 PRO A O 1
ATOM 638 N N . ASP A 1 87 ? -15.183 -4.839 5.327 1.00 86.12 87 ASP A N 1
ATOM 639 C CA . ASP A 1 87 ? -16.581 -4.604 5.680 1.00 86.12 87 ASP A CA 1
ATOM 640 C C . ASP A 1 87 ? -16.808 -4.712 7.196 1.00 86.12 87 ASP A C 1
ATOM 642 O O . ASP A 1 87 ? -16.360 -5.645 7.864 1.00 86.12 87 ASP A O 1
ATOM 646 N N . GLY A 1 88 ? -17.511 -3.725 7.755 1.00 84.31 88 GLY A N 1
ATOM 647 C CA . GLY A 1 88 ? -17.789 -3.650 9.191 1.00 84.31 88 GLY A CA 1
ATOM 648 C C . GLY A 1 88 ? -16.628 -3.144 10.058 1.00 84.31 88 GLY A C 1
ATOM 649 O O . GLY A 1 88 ? -16.819 -2.981 11.264 1.00 84.31 88 GLY A O 1
ATOM 650 N N . VAL A 1 89 ? -15.459 -2.841 9.481 1.00 86.88 89 VAL A N 1
ATOM 651 C CA . VAL A 1 89 ? -14.338 -2.209 10.191 1.00 86.88 89 VAL A CA 1
ATOM 652 C C . VAL A 1 89 ? -14.420 -0.691 10.051 1.00 86.88 89 VAL A C 1
ATOM 654 O O . VAL A 1 89 ? -14.483 -0.141 8.955 1.00 86.88 89 VAL A O 1
ATOM 657 N N . TYR A 1 90 ? -14.362 0.006 11.185 1.00 87.19 90 TYR A N 1
ATOM 658 C CA . TYR A 1 90 ? -14.395 1.464 11.240 1.00 87.19 90 TYR A CA 1
ATOM 659 C C . TYR A 1 90 ? -13.196 2.002 12.011 1.00 87.19 90 TYR A C 1
ATOM 661 O O . TYR A 1 90 ? -12.774 1.439 13.020 1.00 87.19 90 TYR A O 1
ATOM 669 N N . THR A 1 91 ? -12.678 3.144 11.567 1.00 89.62 91 THR A N 1
ATOM 670 C CA . THR A 1 91 ? -11.598 3.864 12.246 1.00 89.62 91 THR A CA 1
ATOM 671 C C . THR A 1 91 ? -12.066 5.254 12.653 1.00 89.62 91 THR A C 1
ATOM 673 O O . THR A 1 91 ? -12.647 5.971 11.839 1.00 89.62 91 THR A O 1
ATOM 676 N N . ILE A 1 92 ? -11.739 5.677 13.875 1.00 91.56 92 ILE A N 1
ATOM 677 C CA . ILE A 1 92 ? -11.975 7.057 14.340 1.00 91.56 92 ILE A CA 1
ATOM 678 C C . ILE A 1 92 ? -10.868 8.033 13.910 1.00 91.56 92 ILE A C 1
ATOM 680 O O . ILE A 1 92 ? -11.042 9.244 14.003 1.00 91.56 92 ILE A O 1
ATOM 684 N N . SER A 1 93 ? -9.725 7.511 13.455 1.00 94.38 93 SER A N 1
ATOM 685 C CA . SER A 1 93 ? -8.592 8.325 13.014 1.00 94.38 93 SER A CA 1
ATOM 686 C C . SER A 1 93 ? -8.877 9.014 11.677 1.00 94.38 93 SER A C 1
ATOM 688 O O . SER A 1 93 ? -9.510 8.444 10.785 1.00 94.38 93 SER A O 1
ATOM 690 N N . SER A 1 94 ? -8.358 10.232 11.532 1.00 94.50 94 SER A N 1
ATOM 691 C CA . SER A 1 94 ? -8.301 10.972 10.270 1.00 94.50 94 SER A CA 1
ATOM 692 C C . SER A 1 94 ? -6.907 10.968 9.629 1.00 94.50 94 SER A C 1
ATOM 694 O O . SER A 1 94 ? -6.750 11.547 8.558 1.00 94.50 94 SER A O 1
ATOM 696 N N . ASP A 1 95 ? -5.902 10.347 10.260 1.00 97.12 95 ASP A N 1
ATOM 697 C CA . ASP A 1 95 ? -4.566 10.176 9.670 1.00 97.12 95 ASP A CA 1
ATOM 698 C C . ASP A 1 95 ? -4.587 8.975 8.701 1.00 97.12 95 ASP A C 1
ATOM 700 O O . ASP A 1 95 ? -4.820 7.846 9.154 1.00 97.12 95 ASP A O 1
ATOM 704 N N . PRO A 1 96 ? -4.333 9.180 7.391 1.00 97.12 96 PRO A N 1
ATOM 705 C CA . PRO A 1 96 ? -4.333 8.108 6.397 1.00 97.12 96 PRO A CA 1
ATOM 706 C C . PRO A 1 96 ? -3.399 6.951 6.754 1.00 97.12 96 PRO A C 1
ATOM 708 O O . PRO A 1 96 ? -3.761 5.800 6.539 1.00 97.12 96 PRO A O 1
ATOM 711 N N . ARG A 1 97 ? -2.237 7.220 7.360 1.00 97.56 97 ARG A N 1
ATOM 712 C CA . ARG A 1 97 ? -1.271 6.180 7.733 1.00 97.56 97 ARG A CA 1
ATOM 713 C C . ARG A 1 97 ? -1.799 5.271 8.831 1.00 97.56 97 ARG A C 1
ATOM 715 O O . ARG A 1 97 ? -1.652 4.055 8.741 1.00 97.56 97 ARG A O 1
ATOM 722 N N . ILE A 1 98 ? -2.452 5.848 9.841 1.00 97.44 98 ILE A N 1
ATOM 723 C CA . ILE A 1 98 ? -3.060 5.080 10.937 1.00 97.44 98 ILE A CA 1
ATOM 724 C C . ILE A 1 98 ? -4.213 4.228 10.400 1.00 97.44 98 ILE A C 1
ATOM 726 O O . ILE A 1 98 ? -4.341 3.062 10.767 1.00 97.44 98 ILE A O 1
ATOM 730 N N . VAL A 1 99 ? -5.040 4.795 9.516 1.00 97.62 99 VAL A N 1
ATOM 731 C CA . VAL A 1 99 ? -6.151 4.064 8.889 1.00 97.62 99 VAL A CA 1
ATOM 732 C C . VAL A 1 99 ? -5.635 2.936 7.994 1.00 97.62 99 VAL A C 1
ATOM 734 O O . VAL A 1 99 ? -6.119 1.814 8.104 1.00 97.62 99 VAL A O 1
ATOM 737 N N . CYS A 1 100 ? -4.614 3.200 7.177 1.00 97.00 100 CYS A N 1
ATOM 738 C CA . CYS A 1 100 ? -3.973 2.204 6.323 1.00 97.00 100 CYS A CA 1
ATOM 739 C C . CYS A 1 100 ? -3.370 1.061 7.154 1.00 97.00 100 CYS A C 1
ATOM 741 O O . CYS A 1 100 ? -3.634 -0.106 6.881 1.00 97.00 100 CYS A O 1
ATOM 743 N N . ALA A 1 101 ? -2.640 1.373 8.229 1.00 96.69 101 ALA A N 1
ATOM 744 C CA . ALA A 1 101 ? -2.096 0.363 9.135 1.00 96.69 101 ALA A CA 1
ATOM 745 C C . ALA A 1 101 ? -3.196 -0.501 9.779 1.00 96.69 101 ALA A C 1
ATOM 747 O O . ALA A 1 101 ? -3.063 -1.723 9.862 1.00 96.69 101 ALA A O 1
ATOM 748 N N . ALA A 1 102 ? -4.294 0.118 10.223 1.00 95.31 102 ALA A N 1
ATOM 749 C CA . ALA A 1 102 ? -5.428 -0.599 10.801 1.00 95.31 102 ALA A CA 1
ATOM 750 C C . ALA A 1 102 ? -6.092 -1.536 9.780 1.00 95.31 102 ALA A C 1
ATOM 752 O O . ALA A 1 102 ? -6.368 -2.690 10.106 1.00 95.31 102 ALA A O 1
ATOM 753 N N . ALA A 1 103 ? -6.292 -1.061 8.548 1.00 94.38 103 ALA A N 1
ATOM 754 C CA . ALA A 1 103 ? -6.838 -1.853 7.453 1.00 94.38 103 ALA A CA 1
ATOM 755 C C . ALA A 1 103 ? -5.959 -3.073 7.136 1.00 94.38 103 ALA A C 1
ATOM 757 O O . ALA A 1 103 ? -6.444 -4.202 7.144 1.00 94.38 103 ALA A O 1
ATOM 758 N N . LEU A 1 104 ? -4.652 -2.865 6.950 1.00 94.56 104 LEU A N 1
ATOM 759 C CA . LEU A 1 104 ? -3.699 -3.935 6.639 1.00 94.56 104 LEU A CA 1
ATOM 760 C C . LEU A 1 104 ? -3.601 -4.980 7.758 1.00 94.56 104 LEU A C 1
ATOM 762 O O . LEU A 1 104 ? -3.559 -6.175 7.477 1.00 94.56 104 LEU A O 1
ATOM 766 N N . ARG A 1 105 ? -3.632 -4.561 9.031 1.00 93.62 105 ARG A N 1
ATOM 767 C CA . ARG A 1 105 ? -3.691 -5.493 10.172 1.00 93.62 105 ARG A CA 1
ATOM 768 C C . ARG A 1 105 ? -4.986 -6.293 10.193 1.00 93.62 105 ARG A C 1
ATOM 770 O O . ARG A 1 105 ? -4.942 -7.490 10.455 1.00 93.62 105 ARG A O 1
ATOM 777 N N . ALA A 1 106 ? -6.123 -5.651 9.933 1.00 91.50 106 ALA A N 1
ATOM 778 C CA . ALA A 1 106 ? -7.407 -6.339 9.885 1.00 91.50 106 ALA A CA 1
ATOM 779 C C . ALA A 1 106 ? -7.426 -7.398 8.771 1.00 91.50 106 ALA A C 1
ATOM 781 O O . ALA A 1 106 ? -7.821 -8.531 9.025 1.00 91.50 106 ALA A O 1
ATOM 782 N N . LEU A 1 107 ? -6.919 -7.061 7.581 1.00 89.94 107 LEU A N 1
ATOM 783 C CA . LEU A 1 107 ? -6.787 -7.994 6.457 1.00 89.94 107 LEU A CA 1
ATOM 784 C C . LEU A 1 107 ? -5.815 -9.147 6.756 1.00 89.94 107 LEU A C 1
ATOM 786 O O . LEU A 1 107 ? -6.092 -10.292 6.416 1.00 89.94 107 LEU A O 1
ATOM 790 N N . ALA A 1 108 ? -4.703 -8.876 7.444 1.00 89.56 108 ALA A N 1
ATOM 791 C CA . ALA A 1 108 ? -3.763 -9.918 7.859 1.00 89.56 108 ALA A CA 1
ATOM 792 C C . ALA A 1 108 ? -4.381 -10.920 8.852 1.00 89.56 108 ALA A C 1
ATOM 794 O O . ALA A 1 108 ? -3.990 -12.084 8.874 1.00 89.56 108 ALA A O 1
ATOM 795 N N . LEU A 1 109 ? -5.331 -10.480 9.685 1.00 87.81 109 LEU A N 1
ATOM 796 C CA . LEU A 1 109 ? -6.016 -11.337 10.657 1.00 87.81 109 LEU A CA 1
ATOM 797 C C . LEU A 1 109 ? -7.094 -12.220 10.025 1.00 87.81 109 LEU A C 1
ATOM 799 O O . LEU A 1 109 ? -7.390 -13.283 10.567 1.00 87.81 109 LEU A O 1
ATOM 803 N N . THR A 1 110 ? -7.707 -11.778 8.926 1.00 80.88 110 THR A N 1
ATOM 804 C CA . THR A 1 110 ? -8.785 -12.526 8.269 1.00 80.88 110 THR A CA 1
ATOM 805 C C . THR A 1 110 ? -8.276 -13.605 7.319 1.00 80.88 110 THR A C 1
ATOM 807 O O . THR A 1 110 ? -9.089 -14.412 6.875 1.00 80.88 110 THR A O 1
ATOM 810 N N . ASP A 1 111 ? -6.970 -13.627 7.016 1.00 70.06 111 ASP A N 1
ATOM 811 C CA . ASP A 1 111 ? -6.342 -14.512 6.017 1.00 70.06 111 ASP A CA 1
ATOM 812 C C . ASP A 1 111 ? -7.126 -14.527 4.690 1.00 70.06 111 ASP A C 1
ATOM 814 O O . ASP A 1 111 ? -7.257 -15.545 4.009 1.00 70.06 111 ASP A O 1
ATOM 818 N N . ALA A 1 112 ? -7.736 -13.382 4.358 1.00 66.69 112 ALA A N 1
ATOM 819 C CA . ALA A 1 112 ? -8.573 -13.250 3.181 1.00 66.69 112 ALA A CA 1
ATOM 820 C C . ALA A 1 112 ? -7.714 -13.427 1.917 1.00 66.69 112 ALA A C 1
ATOM 822 O O . ALA A 1 112 ? -6.588 -12.922 1.867 1.00 66.69 112 ALA A O 1
ATOM 823 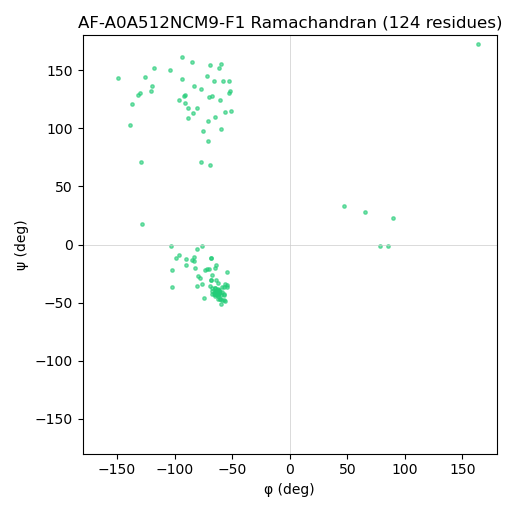N N . PRO A 1 113 ? -8.227 -14.119 0.883 1.00 66.88 113 PRO A N 1
ATOM 824 C CA . PRO A 1 113 ? -7.487 -14.282 -0.358 1.00 66.88 113 PRO A CA 1
ATOM 825 C C . PRO A 1 113 ? -7.214 -12.914 -1.008 1.00 66.88 113 PRO A C 1
ATOM 827 O O . PRO A 1 113 ? -8.025 -11.995 -0.842 1.00 66.88 113 PRO A O 1
ATOM 830 N N . PRO A 1 114 ? -6.116 -12.777 -1.778 1.00 72.81 114 PRO A N 1
ATOM 831 C CA . PRO A 1 114 ? -5.819 -11.548 -2.502 1.00 72.81 114 PRO A CA 1
ATOM 832 C C . PRO A 1 114 ? -7.002 -11.093 -3.359 1.00 72.81 114 PRO A C 1
ATOM 834 O O . PRO A 1 114 ? -7.692 -11.908 -3.982 1.00 72.81 114 PRO A O 1
ATOM 837 N N . LEU A 1 115 ? -7.238 -9.783 -3.398 1.00 70.19 115 LEU A N 1
ATOM 838 C CA . LEU A 1 115 ? -8.337 -9.218 -4.173 1.00 70.19 115 LEU A CA 1
ATOM 839 C C . LEU A 1 115 ? -8.030 -9.359 -5.672 1.00 70.19 115 LEU A C 1
ATOM 841 O O . LEU A 1 115 ? -6.981 -8.882 -6.113 1.00 70.19 115 LEU A O 1
ATOM 845 N N . PRO A 1 116 ? -8.924 -9.948 -6.491 1.00 65.50 116 PRO A N 1
ATOM 846 C CA . PRO A 1 116 ? -8.666 -10.109 -7.915 1.00 65.50 116 PRO A CA 1
ATOM 847 C C . PRO A 1 116 ? -8.469 -8.750 -8.594 1.00 65.50 116 PRO A C 1
ATOM 849 O O . PRO A 1 116 ? -9.354 -7.894 -8.554 1.00 65.50 116 PRO A O 1
ATOM 852 N N . TYR A 1 117 ? -7.336 -8.572 -9.275 1.00 59.00 117 TYR A N 1
ATOM 853 C CA . TYR A 1 117 ? -7.005 -7.341 -10.002 1.00 59.00 117 TYR A CA 1
ATOM 854 C C . TYR A 1 117 ? -8.088 -6.930 -11.025 1.00 59.00 117 TYR A C 1
ATOM 856 O O . TYR A 1 117 ? -8.382 -5.747 -11.209 1.00 59.00 117 TYR A O 1
ATOM 864 N N . LEU A 1 118 ? -8.744 -7.908 -11.664 1.00 55.25 118 LEU A N 1
ATOM 865 C CA . LEU A 1 118 ? -9.771 -7.672 -12.688 1.00 55.25 118 LEU A CA 1
ATOM 866 C C . LEU A 1 118 ? -11.030 -6.960 -12.165 1.00 55.25 118 LEU A C 1
ATOM 868 O O . LEU A 1 118 ? -11.764 -6.388 -12.970 1.00 55.25 118 LEU A O 1
ATOM 872 N N . SER A 1 119 ? -11.259 -6.939 -10.851 1.00 46.75 119 SER A N 1
ATOM 873 C CA . SER A 1 119 ? -12.417 -6.272 -10.245 1.00 46.75 119 SER A CA 1
ATOM 874 C C . SER A 1 119 ? -12.305 -4.738 -10.245 1.00 46.75 119 SER A C 1
ATOM 876 O O . SER A 1 119 ? -13.324 -4.055 -10.210 1.00 46.75 119 SER A O 1
ATOM 878 N N . LEU A 1 120 ? -11.091 -4.179 -10.349 1.00 43.91 120 LEU A N 1
ATOM 879 C CA . LEU A 1 120 ? -10.8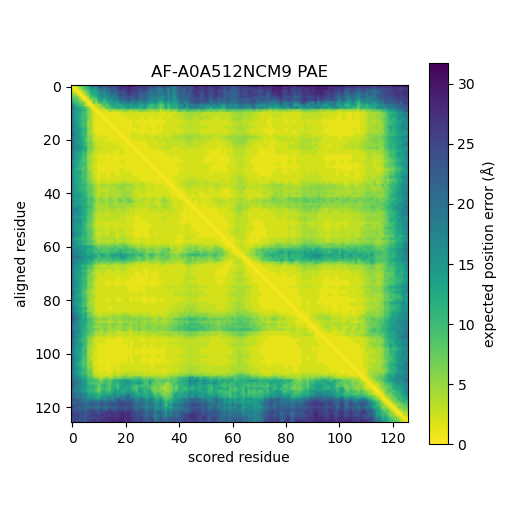53 -2.727 -10.286 1.00 43.91 120 LEU A CA 1
ATOM 880 C C . LEU A 1 120 ? -10.913 -2.023 -11.650 1.00 43.91 120 LEU A C 1
ATOM 882 O O . LEU A 1 120 ? -11.093 -0.806 -11.714 1.00 43.91 120 LEU A O 1
ATOM 886 N N . ARG A 1 121 ? -10.808 -2.760 -12.766 1.00 43.50 121 ARG A N 1
ATOM 887 C CA . ARG A 1 121 ? -10.920 -2.159 -14.110 1.00 43.50 121 ARG A CA 1
ATOM 888 C C . ARG A 1 121 ? -12.340 -1.651 -14.393 1.00 43.50 121 ARG A C 1
ATOM 890 O O . ARG A 1 121 ? -12.507 -0.713 -15.167 1.00 43.50 121 ARG A O 1
ATOM 897 N N . SER A 1 122 ? -13.344 -2.244 -13.747 1.00 37.66 122 SER A N 1
ATOM 898 C CA . SER A 1 122 ? -14.748 -1.823 -13.811 1.00 37.66 122 SER A CA 1
ATOM 899 C C . SER A 1 122 ? -15.045 -0.521 -13.060 1.00 37.66 122 SER A C 1
ATOM 901 O O . SER A 1 122 ? -16.029 0.130 -13.387 1.00 37.66 122 SER A O 1
ATOM 903 N N . GLU A 1 123 ? -14.207 -0.111 -12.103 1.00 39.91 123 GLU A N 1
ATOM 904 C CA . GLU A 1 123 ? -14.455 1.079 -11.270 1.00 39.91 123 GLU A CA 1
ATOM 905 C C . GLU A 1 123 ? -13.694 2.327 -11.743 1.00 39.91 123 GLU A C 1
ATOM 907 O O . GLU A 1 123 ? -14.002 3.435 -11.319 1.00 39.91 123 GLU A O 1
ATOM 912 N N . GLN A 1 124 ? -12.731 2.188 -12.662 1.00 39.53 124 GLN A N 1
ATOM 913 C CA . GLN A 1 124 ? -12.006 3.334 -13.236 1.00 39.53 124 GLN A CA 1
ATOM 914 C C . GLN A 1 124 ? -12.765 4.061 -14.368 1.00 39.53 124 GLN A C 1
ATOM 916 O O . GLN A 1 124 ? -12.283 5.082 -14.853 1.00 39.53 124 GLN A O 1
ATOM 921 N N . TRP A 1 125 ? -13.942 3.569 -14.780 1.00 35.62 125 TRP A N 1
ATOM 922 C CA . TRP A 1 125 ? -14.779 4.159 -15.845 1.00 35.62 125 TRP A CA 1
ATOM 923 C C . TRP A 1 125 ? -16.247 4.388 -15.429 1.00 35.62 125 TRP A C 1
ATOM 925 O O . TRP A 1 125 ? -17.108 4.532 -16.299 1.00 35.62 125 TRP A O 1
ATOM 935 N N . GLY A 1 126 ? -16.534 4.395 -14.121 1.00 30.72 126 GLY A N 1
ATOM 936 C CA . GLY A 1 126 ? -17.858 4.681 -13.550 1.00 30.72 126 GLY A CA 1
ATOM 937 C C . GLY A 1 126 ? -17.990 6.105 -13.033 1.00 30.72 126 GLY A C 1
ATOM 938 O O . GLY A 1 126 ? -17.038 6.571 -12.370 1.00 30.72 126 GLY A O 1
#

Mean predicted aligned error: 6.99 Å

Nearest PDB structures (foldseek):
  5mrc-assembly1_GG  TM=2.653E-01  e=7.254E+00  Saccharomyces cerevisiae

pLDDT: mean 84.02, std 18.54, range [28.75, 97.62]

Foldseek 3Di:
DDQPPLALVQLLVLLVCLVVDAQFLLSLLSNLCSQQVFDFPQDCVDVVSVVCSRQNWGFGDDVVDTDIDRGDRQSCAQVNLQVLAPPPDDDPDPHSSNSNSVSSNVCSVVRDPRDHPVVCVVVVVD

Solvent-accessible surface area (backbone atoms only — not comparable to full-atom values): 7046 Å² total; per-residue (Å²): 137,81,81,78,68,76,40,47,68,51,37,41,52,51,19,54,46,37,72,73,48,76,67,43,33,46,59,23,41,55,49,51,27,54,47,40,64,48,69,79,50,46,52,67,90,39,69,70,36,38,50,35,27,57,73,14,38,44,36,40,76,47,97,95,43,73,51,78,42,79,47,64,52,24,39,72,33,47,73,48,8,55,72,52,37,55,91,95,58,84,74,94,67,82,50,16,23,60,36,31,20,52,16,30,41,52,49,29,73,64,68,62,76,56,48,66,68,78,68,53,67,68,60,79,79,110

Organism: NCBI:txid1230389

Radius of gyration: 14.13 Å; Cα contacts (8 Å, |Δi|>4): 188; chains: 1; bounding box: 36×28×34 Å